Protein AF-R6ECS2-F1 (afdb_monomer)

Nearest PDB structures (foldseek):
  2rn7-assembly1_A  TM=4.736E-01  e=1.716E+00  Shigella flexneri

Secondary structure (DSSP, 8-state):
--HHHHHHHHHHHHH-S-HHHHHHHHHHHTTS-HHHHHHHHHHTT-------S-------S-------------

Solvent-accessible surface area (backbone atoms only — not comparable to full-atom values): 4968 Å² total; per-residue (Å²): 134,56,79,65,57,55,54,49,51,48,51,52,47,71,71,41,91,49,51,79,62,44,42,52,55,51,12,64,74,68,76,48,52,50,67,56,51,49,48,54,26,47,79,69,71,68,57,75,71,79,84,85,65,80,91,76,89,81,81,81,79,75,93,79,74,84,81,84,78,80,86,73,87,133

Foldseek 3Di:
DDPVLLVVLLVCLQPDPDNVVSLVVSCVVVVHDSVVSLVSCVVVVNDDDPPPDDDDDDDPDDPPDDDDPPDDDD

Structure (mmCIF, N/CA/C/O backbone):
data_AF-R6ECS2-F1
#
_entry.id   AF-R6ECS2-F1
#
loop_
_atom_site.group_PDB
_atom_site.id
_atom_site.type_symbol
_atom_site.label_atom_id
_atom_site.label_alt_id
_atom_site.label_comp_id
_atom_site.label_asym_id
_atom_site.label_entity_id
_atom_site.label_seq_id
_atom_site.pdbx_PDB_ins_code
_atom_site.Cartn_x
_atom_site.Cartn_y
_atom_site.Cartn_z
_atom_site.occupancy
_atom_site.B_iso_or_equiv
_atom_site.auth_seq_id
_atom_site.auth_comp_id
_atom_site.auth_asym_id
_atom_site.auth_atom_id
_atom_site.pdbx_PDB_model_num
ATOM 1 N N . MET A 1 1 ? -4.599 -15.812 0.622 1.00 64.38 1 MET A N 1
ATOM 2 C CA . MET A 1 1 ? -3.269 -15.188 0.760 1.00 64.38 1 MET A CA 1
ATOM 3 C C . MET A 1 1 ? -2.626 -15.713 2.029 1.00 64.38 1 MET A C 1
ATOM 5 O O . MET A 1 1 ? -3.346 -15.850 3.015 1.00 64.38 1 MET A O 1
ATOM 9 N N . ASN A 1 2 ? -1.346 -16.094 2.015 1.00 80.75 2 ASN A N 1
ATOM 10 C CA . ASN A 1 2 ? -0.709 -16.596 3.232 1.00 80.75 2 ASN A CA 1
ATOM 11 C C . ASN A 1 2 ? -0.308 -15.435 4.144 1.00 80.7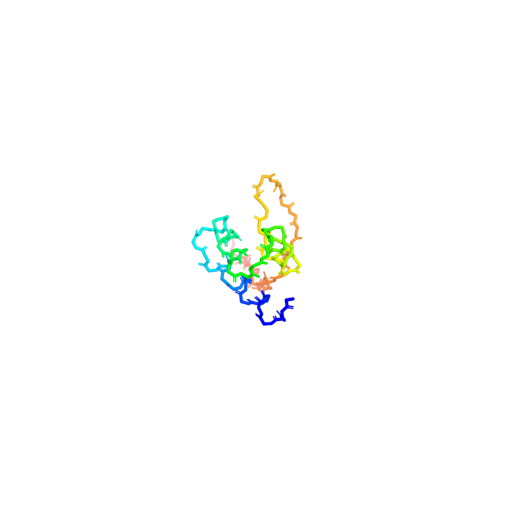5 2 ASN A C 1
ATOM 13 O O . ASN A 1 2 ? -0.014 -14.331 3.696 1.00 80.75 2 ASN A O 1
ATOM 17 N N . ARG A 1 3 ? -0.232 -15.707 5.450 1.00 76.44 3 ARG A N 1
ATOM 18 C CA . ARG A 1 3 ? 0.119 -14.701 6.466 1.00 76.44 3 ARG A CA 1
ATOM 19 C C . ARG A 1 3 ? 1.517 -14.093 6.264 1.00 76.44 3 ARG A C 1
ATOM 21 O O . ARG A 1 3 ? 1.758 -12.970 6.691 1.00 76.44 3 ARG A O 1
ATOM 28 N N . ASN A 1 4 ? 2.425 -14.828 5.620 1.00 82.38 4 ASN A N 1
ATOM 29 C CA . ASN A 1 4 ? 3.759 -14.336 5.260 1.00 82.38 4 ASN A CA 1
ATOM 30 C C . ASN A 1 4 ? 3.691 -13.318 4.111 1.00 82.38 4 ASN A C 1
ATOM 32 O O . ASN A 1 4 ? 4.301 -12.257 4.211 1.00 82.38 4 ASN A O 1
ATOM 36 N N . ASP A 1 5 ? 2.871 -13.596 3.094 1.00 84.56 5 ASP A N 1
ATOM 37 C CA . ASP A 1 5 ? 2.659 -12.715 1.940 1.00 84.56 5 ASP A CA 1
ATOM 38 C C . ASP A 1 5 ? 2.090 -11.358 2.385 1.00 84.56 5 ASP A C 1
ATOM 40 O O . ASP A 1 5 ? 2.538 -10.305 1.937 1.00 84.56 5 ASP A O 1
ATOM 44 N N . GLU A 1 6 ? 1.152 -11.363 3.339 1.00 86.12 6 GLU A N 1
ATOM 45 C CA . GLU A 1 6 ? 0.581 -10.134 3.908 1.00 86.12 6 GLU A CA 1
ATOM 46 C C . GLU A 1 6 ? 1.643 -9.258 4.592 1.00 86.12 6 GLU A C 1
ATOM 48 O O . GLU A 1 6 ? 1.677 -8.040 4.401 1.00 86.12 6 GLU A O 1
ATOM 53 N N . MET A 1 7 ? 2.543 -9.862 5.372 1.00 88.50 7 MET A N 1
ATOM 54 C CA . MET A 1 7 ? 3.608 -9.124 6.059 1.00 88.50 7 MET A CA 1
ATOM 55 C C . MET A 1 7 ? 4.655 -8.586 5.079 1.00 88.50 7 MET A C 1
ATOM 57 O O . MET A 1 7 ? 5.173 -7.481 5.274 1.00 88.50 7 MET A O 1
ATOM 61 N N . ASP A 1 8 ? 4.929 -9.323 4.001 1.00 91.12 8 ASP A N 1
ATOM 62 C CA . ASP A 1 8 ? 5.811 -8.875 2.928 1.00 91.12 8 ASP A CA 1
ATOM 63 C C . ASP A 1 8 ? 5.208 -7.717 2.133 1.00 91.12 8 ASP A C 1
ATOM 65 O O . ASP A 1 8 ? 5.914 -6.742 1.859 1.00 91.12 8 ASP A O 1
ATOM 69 N N . ILE A 1 9 ? 3.908 -7.758 1.832 1.00 90.31 9 ILE A N 1
ATOM 70 C CA . ILE A 1 9 ? 3.159 -6.640 1.235 1.00 90.31 9 ILE A CA 1
ATOM 71 C C . ILE A 1 9 ? 3.299 -5.387 2.096 1.00 90.31 9 ILE A C 1
ATOM 73 O O . ILE A 1 9 ? 3.656 -4.317 1.595 1.00 90.31 9 ILE A O 1
ATOM 77 N N . VAL A 1 10 ? 3.077 -5.521 3.406 1.00 90.00 10 VAL A N 1
ATOM 78 C CA . VAL A 1 10 ? 3.160 -4.406 4.354 1.00 90.00 10 VAL A CA 1
ATOM 79 C C . VAL A 1 10 ? 4.573 -3.820 4.407 1.00 90.00 10 VAL A C 1
ATOM 81 O O . VAL A 1 10 ? 4.729 -2.597 4.370 1.00 90.00 10 VAL A O 1
ATOM 84 N N . ARG A 1 11 ? 5.611 -4.662 4.471 1.00 91.56 11 ARG A N 1
ATOM 85 C CA . ARG A 1 11 ? 7.011 -4.211 4.476 1.00 91.56 11 ARG A CA 1
ATOM 86 C C . ARG A 1 11 ? 7.369 -3.481 3.181 1.00 91.56 11 ARG A C 1
ATOM 88 O O . ARG A 1 11 ? 7.838 -2.346 3.244 1.00 91.56 11 ARG A O 1
ATOM 95 N N . ASN A 1 12 ? 7.074 -4.086 2.029 1.00 90.31 12 ASN A N 1
ATOM 96 C CA . ASN A 1 12 ? 7.350 -3.496 0.718 1.00 90.31 12 ASN A CA 1
ATOM 97 C C . ASN A 1 12 ? 6.640 -2.150 0.542 1.00 90.31 12 ASN A C 1
ATOM 99 O O . ASN A 1 12 ? 7.241 -1.189 0.070 1.00 90.31 12 ASN A O 1
ATOM 103 N N . TYR A 1 13 ? 5.382 -2.045 0.972 1.00 90.38 13 TYR A N 1
ATOM 104 C CA . TYR A 1 13 ? 4.638 -0.790 0.906 1.00 90.38 13 TYR A CA 1
ATOM 105 C C . TYR A 1 13 ? 5.230 0.308 1.809 1.00 90.38 13 TYR A C 1
ATOM 107 O O . TYR A 1 13 ? 5.244 1.474 1.417 1.00 90.38 13 TYR A O 1
ATOM 115 N N . ARG A 1 14 ? 5.759 -0.030 2.999 1.00 86.75 14 ARG A N 1
ATOM 116 C CA . ARG A 1 14 ? 6.415 0.949 3.897 1.00 86.75 14 ARG A CA 1
ATOM 117 C C . ARG A 1 14 ? 7.740 1.467 3.363 1.00 86.75 14 ARG A C 1
ATOM 119 O O . ARG A 1 14 ? 8.067 2.627 3.601 1.00 86.75 14 ARG A O 1
ATOM 126 N N . GLU A 1 15 ? 8.509 0.600 2.721 1.00 88.44 15 GLU A N 1
ATOM 127 C CA . GLU A 1 15 ? 9.839 0.923 2.199 1.00 88.44 15 GLU A CA 1
ATOM 128 C C . GLU A 1 15 ? 9.776 1.576 0.811 1.00 88.44 15 GLU A C 1
ATOM 130 O O . GLU A 1 15 ? 10.729 2.227 0.379 1.00 88.44 15 GLU A O 1
ATOM 135 N N . ALA A 1 16 ? 8.640 1.456 0.119 1.00 87.62 16 ALA A N 1
ATOM 136 C CA . ALA A 1 16 ? 8.459 2.012 -1.208 1.00 87.62 16 ALA A CA 1
ATOM 137 C C . ALA A 1 16 ? 8.564 3.543 -1.230 1.00 87.62 16 ALA A C 1
ATOM 139 O O . ALA A 1 16 ? 7.848 4.272 -0.541 1.00 87.62 16 ALA A O 1
ATOM 140 N N . LYS A 1 17 ? 9.395 4.043 -2.150 1.00 87.12 17 LYS A N 1
ATOM 141 C CA . LYS A 1 17 ? 9.524 5.477 -2.448 1.00 87.12 17 LYS A CA 1
ATOM 142 C C . LYS A 1 17 ? 8.221 6.086 -2.987 1.00 87.12 17 LYS A C 1
ATOM 144 O O . LYS A 1 17 ? 7.966 7.270 -2.773 1.00 87.12 17 LYS A O 1
ATOM 149 N N . TYR A 1 18 ? 7.402 5.286 -3.677 1.00 87.81 18 TYR A N 1
ATOM 150 C CA . TYR A 1 18 ? 6.149 5.712 -4.310 1.00 87.81 18 TYR A CA 1
ATOM 151 C C . TYR A 1 18 ? 4.984 4.777 -3.932 1.00 87.81 18 TYR A C 1
ATOM 153 O O . TYR A 1 18 ? 4.669 3.863 -4.694 1.00 87.81 18 TYR A O 1
ATOM 161 N N . PRO A 1 19 ? 4.305 5.013 -2.792 1.00 84.62 19 PRO A N 1
ATOM 162 C CA . PRO A 1 19 ? 3.299 4.091 -2.252 1.00 84.62 19 PRO A CA 1
ATOM 163 C C . PRO A 1 19 ? 2.130 3.806 -3.206 1.00 84.62 19 PRO A C 1
ATOM 165 O O . PRO A 1 19 ? 1.780 2.653 -3.424 1.00 84.62 19 PRO A O 1
ATOM 168 N N . LYS A 1 20 ? 1.593 4.837 -3.874 1.00 86.31 20 LYS A N 1
ATOM 169 C CA . LYS A 1 20 ? 0.491 4.674 -4.843 1.00 86.31 20 LYS A CA 1
ATOM 170 C C . LYS A 1 20 ? 0.845 3.790 -6.038 1.00 86.31 20 LYS A C 1
ATOM 172 O O . LYS A 1 20 ? -0.003 3.056 -6.530 1.00 86.31 20 LYS A O 1
ATOM 177 N N . SER A 1 21 ? 2.074 3.894 -6.539 1.00 89.12 21 SER A N 1
ATOM 178 C CA . SER A 1 21 ? 2.531 3.038 -7.638 1.00 89.12 21 SER A CA 1
ATOM 179 C C . SER A 1 21 ? 2.811 1.623 -7.137 1.00 89.12 21 SER A C 1
ATOM 181 O O . SER A 1 21 ? 2.523 0.661 -7.841 1.00 89.12 21 SER A O 1
ATOM 183 N N . GLN A 1 22 ? 3.310 1.503 -5.902 1.00 90.62 22 GLN A N 1
ATOM 184 C CA . GLN A 1 22 ? 3.589 0.225 -5.260 1.00 90.62 22 GLN A CA 1
ATOM 185 C C . GLN A 1 22 ? 2.330 -0.633 -5.097 1.00 90.62 22 GLN A C 1
ATOM 187 O O . GLN A 1 22 ? 2.410 -1.840 -5.276 1.00 90.62 22 GLN A O 1
ATOM 192 N N . GLU A 1 23 ? 1.172 -0.031 -4.815 1.00 91.69 23 GLU A N 1
ATOM 193 C CA . GLU A 1 23 ? -0.108 -0.753 -4.719 1.00 91.69 23 GLU A CA 1
ATOM 194 C C . GLU A 1 23 ? -0.420 -1.564 -5.983 1.00 91.69 23 GLU A C 1
ATOM 196 O O . GLU A 1 23 ? -0.803 -2.725 -5.883 1.00 91.69 23 GLU A O 1
ATOM 201 N N . ARG A 1 24 ? -0.204 -0.977 -7.169 1.00 92.81 24 ARG A N 1
ATOM 202 C CA . ARG A 1 24 ? -0.426 -1.658 -8.456 1.00 92.81 24 ARG A CA 1
ATOM 203 C C . ARG A 1 24 ? 0.578 -2.780 -8.689 1.00 92.81 24 ARG A C 1
ATOM 205 O O . ARG A 1 24 ? 0.184 -3.875 -9.049 1.00 92.81 24 ARG A O 1
ATOM 212 N N . ILE A 1 25 ? 1.855 -2.521 -8.410 1.00 92.81 25 ILE A N 1
ATOM 213 C CA . ILE A 1 25 ? 2.921 -3.522 -8.566 1.00 92.81 25 ILE A CA 1
ATOM 214 C C . ILE A 1 25 ? 2.673 -4.726 -7.650 1.00 92.81 25 ILE A C 1
ATOM 216 O O . ILE A 1 25 ? 2.870 -5.865 -8.057 1.00 92.81 25 ILE A O 1
ATOM 220 N N . LEU A 1 26 ? 2.237 -4.482 -6.411 1.00 92.31 26 LEU A N 1
ATOM 221 C CA . LEU A 1 26 ? 1.900 -5.544 -5.466 1.00 92.31 26 LEU A CA 1
ATOM 222 C C . LEU A 1 26 ? 0.656 -6.316 -5.921 1.00 92.31 26 LEU A C 1
ATOM 224 O O . LEU A 1 26 ? 0.665 -7.539 -5.857 1.00 92.31 26 LEU A O 1
ATOM 228 N N . ALA A 1 27 ? -0.372 -5.634 -6.423 1.00 93.06 27 ALA A N 1
ATOM 229 C CA . ALA A 1 27 ? -1.557 -6.290 -6.973 1.00 93.06 27 ALA A CA 1
ATOM 230 C C . ALA A 1 27 ? -1.194 -7.237 -8.134 1.00 93.06 27 ALA A C 1
ATOM 232 O O . ALA A 1 27 ? -1.579 -8.406 -8.121 1.00 93.06 27 ALA A O 1
ATOM 233 N N . ASP A 1 28 ? -0.353 -6.771 -9.063 1.00 93.25 28 ASP A N 1
ATOM 234 C CA . ASP A 1 28 ? 0.135 -7.575 -10.188 1.00 93.25 28 ASP A CA 1
ATOM 235 C C . ASP A 1 28 ? 0.989 -8.767 -9.718 1.00 93.25 28 ASP A C 1
ATOM 237 O O . ASP A 1 28 ? 0.830 -9.883 -10.211 1.00 93.25 28 ASP A O 1
ATOM 241 N N . LEU A 1 29 ? 1.880 -8.555 -8.740 1.00 92.25 29 LEU A N 1
ATOM 242 C CA . LEU A 1 29 ? 2.775 -9.593 -8.210 1.00 92.25 29 LEU A CA 1
ATOM 243 C C . LEU A 1 29 ? 2.012 -10.727 -7.516 1.00 92.25 29 LEU A C 1
ATOM 245 O O . LEU A 1 29 ? 2.392 -11.891 -7.627 1.00 92.25 29 LEU A O 1
ATOM 249 N N . TYR A 1 30 ? 0.957 -10.378 -6.785 1.00 89.75 30 TYR A N 1
ATOM 250 C CA . TYR A 1 30 ? 0.173 -11.320 -5.995 1.00 89.75 30 TYR A CA 1
ATOM 251 C C . TYR A 1 30 ? -1.104 -11.800 -6.696 1.00 89.75 30 TYR A C 1
ATOM 253 O O . TYR A 1 30 ? -1.884 -12.538 -6.090 1.00 89.75 30 TYR A O 1
ATOM 261 N N . LEU A 1 31 ? -1.294 -11.427 -7.968 1.00 91.38 31 LEU A N 1
ATOM 262 C CA . LEU A 1 31 ? -2.452 -11.792 -8.789 1.00 91.38 31 LEU A CA 1
ATOM 263 C C . LEU A 1 31 ? -3.788 -11.466 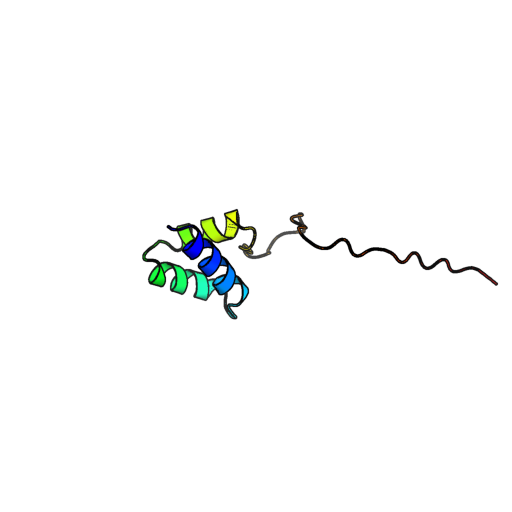-8.096 1.00 91.38 31 LEU A C 1
ATOM 265 O O . LEU A 1 31 ? -4.720 -12.270 -8.111 1.00 91.38 31 LEU A O 1
ATOM 269 N N . CYS A 1 32 ? -3.867 -10.297 -7.462 1.00 90.94 32 CYS A N 1
ATOM 270 C CA . CYS A 1 32 ? -5.053 -9.825 -6.749 1.00 90.94 32 CYS A CA 1
ATOM 271 C C . CYS A 1 32 ? -5.423 -8.403 -7.175 1.00 90.94 32 CYS A C 1
ATOM 273 O O . CYS A 1 32 ? -4.702 -7.758 -7.937 1.00 90.94 32 CYS A O 1
ATOM 275 N N . GLU A 1 33 ? -6.551 -7.889 -6.688 1.00 92.75 33 GLU A N 1
ATOM 276 C CA . GLU A 1 33 ? -6.923 -6.513 -6.986 1.00 92.75 33 GLU A CA 1
ATOM 277 C C . GLU A 1 33 ? -6.146 -5.522 -6.111 1.00 92.75 33 GLU A C 1
ATOM 279 O O . GLU A 1 33 ? -5.688 -5.820 -5.005 1.00 92.75 33 GLU A O 1
ATOM 284 N N . VAL A 1 34 ? -6.042 -4.278 -6.586 1.00 91.25 34 VAL A N 1
ATOM 285 C CA . VAL A 1 34 ? -5.485 -3.176 -5.787 1.00 91.25 34 VAL A CA 1
ATOM 286 C C . VAL A 1 34 ? -6.306 -2.956 -4.510 1.00 91.25 34 VAL A C 1
ATOM 288 O O . VAL A 1 34 ? -5.736 -2.637 -3.468 1.00 91.25 34 VAL A O 1
ATOM 291 N N . SER A 1 35 ? -7.624 -3.166 -4.571 1.00 90.94 35 SER A N 1
ATOM 292 C CA . SER A 1 35 ? -8.553 -3.160 -3.432 1.00 90.94 35 SER A CA 1
ATOM 293 C C . SER A 1 35 ? -8.100 -4.106 -2.321 1.00 90.94 35 SER A C 1
ATOM 295 O O . SER A 1 35 ? -8.053 -3.698 -1.161 1.00 90.94 35 SER A O 1
ATOM 297 N N . ASP A 1 36 ? -7.707 -5.331 -2.675 1.00 91.12 36 ASP A N 1
ATOM 298 C CA . ASP A 1 36 ? -7.280 -6.354 -1.716 1.00 91.12 36 ASP A CA 1
ATOM 299 C C . ASP A 1 36 ? -5.981 -5.941 -1.014 1.00 91.12 36 ASP A C 1
ATOM 301 O O . ASP A 1 36 ? -5.864 -6.020 0.212 1.00 91.12 36 ASP A O 1
ATOM 305 N N . ILE A 1 37 ? -5.017 -5.414 -1.779 1.00 91.94 37 ILE A N 1
ATOM 306 C CA . ILE A 1 37 ? -3.767 -4.872 -1.231 1.00 91.94 37 ILE A CA 1
ATOM 307 C C . ILE A 1 37 ? -4.061 -3.720 -0.266 1.00 91.94 37 ILE A C 1
ATOM 309 O O . ILE A 1 37 ? -3.515 -3.681 0.838 1.00 91.94 37 ILE A O 1
ATOM 313 N N . GLN A 1 38 ? -4.939 -2.789 -0.645 1.00 90.62 38 GLN A N 1
ATOM 314 C CA . GLN A 1 38 ? -5.338 -1.684 0.228 1.00 90.62 38 GLN A CA 1
ATO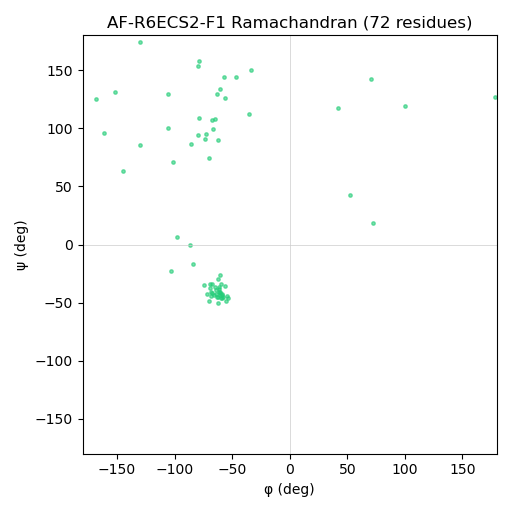M 315 C C . GLN A 1 38 ? -5.984 -2.197 1.514 1.00 90.62 38 GLN A C 1
ATOM 317 O O . GLN A 1 38 ? -5.665 -1.697 2.592 1.00 90.62 38 GLN A O 1
ATOM 322 N N . GLU A 1 39 ? -6.835 -3.216 1.431 1.00 90.62 39 GLU A N 1
ATOM 323 C CA . GLU A 1 39 ? -7.481 -3.804 2.597 1.00 90.62 39 GLU A CA 1
ATOM 324 C C . GLU A 1 39 ? -6.462 -4.431 3.558 1.00 90.62 39 GLU A C 1
ATOM 326 O O . GLU A 1 39 ? -6.503 -4.159 4.759 1.00 90.62 39 GLU A O 1
ATOM 331 N N . ILE A 1 40 ? -5.486 -5.186 3.043 1.00 89.81 40 ILE A N 1
ATOM 332 C CA . ILE A 1 40 ? -4.380 -5.748 3.836 1.00 89.81 40 ILE A CA 1
ATOM 333 C C . ILE A 1 40 ? -3.598 -4.628 4.529 1.00 89.81 40 ILE A C 1
ATOM 335 O O . ILE A 1 40 ? -3.313 -4.702 5.729 1.00 89.81 40 ILE A O 1
ATOM 339 N N . LEU A 1 41 ? -3.281 -3.555 3.804 1.00 89.94 41 LEU A N 1
ATOM 340 C CA . LEU A 1 41 ? -2.547 -2.416 4.349 1.00 89.94 41 LEU A CA 1
ATOM 341 C C . LEU A 1 41 ? -3.363 -1.639 5.399 1.00 89.94 41 LEU A C 1
ATOM 343 O O . LEU A 1 41 ? -2.778 -1.133 6.361 1.00 89.94 41 LEU A O 1
ATOM 347 N N . ILE A 1 42 ? -4.689 -1.540 5.247 1.00 90.06 42 ILE A N 1
ATOM 348 C CA . ILE A 1 42 ? -5.606 -0.916 6.216 1.00 90.06 42 ILE A CA 1
ATOM 349 C C . ILE A 1 42 ? -5.720 -1.777 7.473 1.00 90.06 42 ILE A C 1
ATOM 351 O O . ILE A 1 42 ? -5.544 -1.255 8.574 1.00 90.06 42 ILE A O 1
ATOM 355 N N . ARG A 1 43 ? -5.948 -3.091 7.331 1.00 86.62 43 ARG A N 1
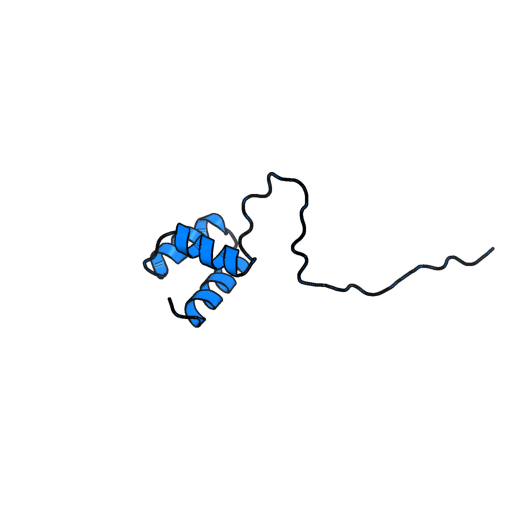ATOM 356 C CA . ARG A 1 43 ? -6.019 -4.039 8.458 1.00 86.62 43 ARG A CA 1
ATOM 357 C C . ARG A 1 43 ? -4.741 -4.010 9.301 1.00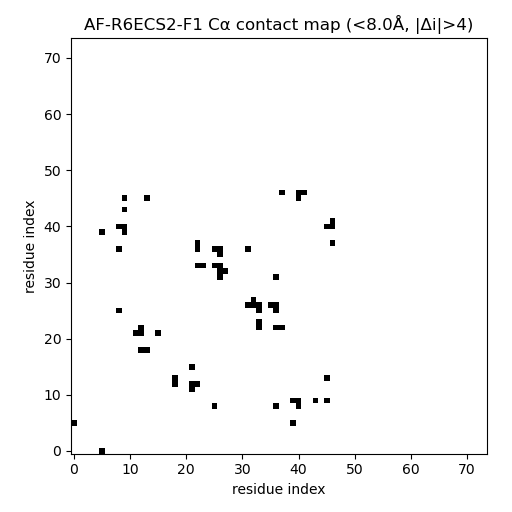 86.62 43 ARG A C 1
ATOM 359 O O . ARG A 1 43 ? -4.810 -4.109 10.522 1.00 86.62 43 ARG A O 1
ATOM 366 N N . ASN A 1 44 ? -3.587 -3.815 8.659 1.00 86.25 44 ASN A N 1
ATOM 367 C CA . ASN A 1 44 ? -2.286 -3.684 9.322 1.00 86.25 44 ASN A CA 1
ATOM 368 C C . ASN A 1 44 ? -1.946 -2.245 9.774 1.00 86.25 44 ASN A C 1
ATOM 370 O O . ASN A 1 44 ? -0.885 -2.017 10.354 1.00 86.25 44 ASN A O 1
ATOM 374 N N . GLY A 1 45 ? -2.821 -1.262 9.529 1.00 85.81 45 GLY A N 1
ATOM 375 C CA . GLY A 1 45 ? -2.663 0.125 9.987 1.00 85.81 45 GLY A CA 1
ATOM 376 C C . GLY A 1 45 ? -1.577 0.932 9.265 1.00 85.81 45 GLY A C 1
ATOM 377 O O . GLY A 1 45 ? -1.111 1.947 9.781 1.00 85.81 45 GLY A O 1
ATOM 378 N N . VAL A 1 46 ? -1.147 0.488 8.084 1.00 86.56 46 VAL A N 1
ATOM 379 C CA . VAL A 1 46 ? -0.034 1.082 7.325 1.00 86.56 46 VAL A CA 1
ATOM 380 C C . VAL A 1 46 ? -0.523 1.932 6.150 1.00 86.56 46 VAL A C 1
ATOM 382 O O . VAL A 1 46 ? 0.174 2.844 5.695 1.00 86.56 46 VAL A O 1
ATOM 385 N N . TYR A 1 47 ? -1.741 1.683 5.677 1.00 83.94 47 TYR A N 1
ATOM 386 C CA . TYR A 1 47 ? -2.331 2.437 4.581 1.00 83.94 47 TYR A CA 1
ATOM 387 C C . TYR A 1 47 ? -2.622 3.893 4.974 1.00 83.94 47 TYR A C 1
ATOM 389 O O . TYR A 1 47 ? -3.556 4.196 5.716 1.00 83.94 47 TYR A O 1
ATOM 397 N N . ARG A 1 48 ? -1.827 4.829 4.447 1.00 71.19 48 ARG A N 1
ATOM 398 C CA . ARG A 1 48 ? -2.105 6.267 4.539 1.00 71.19 48 ARG A CA 1
ATOM 399 C C . ARG A 1 48 ? -3.020 6.692 3.398 1.00 71.19 48 ARG A C 1
ATOM 401 O O . ARG A 1 48 ? -2.556 7.176 2.367 1.00 71.19 48 ARG A O 1
ATOM 408 N N . GLN A 1 49 ? -4.324 6.553 3.614 1.00 62.88 49 GLN A N 1
ATOM 409 C CA . GLN A 1 49 ? -5.323 7.176 2.753 1.00 62.88 49 GLN A CA 1
ATOM 410 C C . GLN A 1 49 ? -5.043 8.687 2.728 1.00 62.88 49 GLN A C 1
ATOM 412 O O . GLN A 1 49 ? -4.844 9.291 3.783 1.00 62.88 49 GLN A O 1
ATOM 417 N N . ASN A 1 50 ? -4.900 9.255 1.524 1.00 53.06 50 ASN A N 1
ATOM 418 C CA . ASN A 1 50 ? -4.428 10.624 1.283 1.00 53.06 50 ASN A CA 1
ATOM 419 C C . ASN A 1 50 ? -4.923 11.589 2.372 1.00 53.06 50 ASN A C 1
ATOM 421 O O . ASN A 1 50 ? -6.119 11.858 2.461 1.00 53.06 50 ASN A O 1
ATOM 425 N N . ALA A 1 51 ? -4.007 12.105 3.195 1.00 48.38 51 ALA A N 1
ATOM 426 C CA . ALA A 1 51 ? -4.322 13.013 4.290 1.00 48.38 51 ALA A CA 1
ATOM 427 C C . ALA A 1 51 ? -4.761 14.391 3.754 1.00 48.38 51 ALA A C 1
ATOM 429 O O . ALA A 1 51 ? -4.023 15.369 3.816 1.00 48.38 51 ALA A O 1
ATOM 430 N N . LYS A 1 52 ? -5.982 14.480 3.221 1.00 47.81 52 LYS A N 1
ATOM 431 C CA . LYS A 1 52 ? -6.777 15.710 3.179 1.00 47.81 52 LYS A CA 1
ATOM 432 C C . LYS A 1 52 ? -7.808 15.616 4.298 1.00 47.81 52 LYS A C 1
ATOM 434 O O . LYS A 1 52 ? -8.988 15.403 4.061 1.00 47.81 52 LYS A O 1
ATOM 439 N N . GLY A 1 53 ? -7.349 15.718 5.537 1.00 40.69 53 GLY A N 1
ATOM 440 C CA . GLY A 1 53 ? -8.244 15.623 6.678 1.00 40.69 53 GLY A CA 1
ATOM 441 C C . GLY A 1 53 ? -7.490 15.729 7.986 1.00 40.69 53 GLY A C 1
ATOM 442 O O . GLY A 1 53 ? -6.508 15.031 8.202 1.00 40.69 53 GLY A O 1
ATOM 443 N N . LYS A 1 54 ? -7.954 16.659 8.814 1.00 41.44 54 LYS A N 1
ATOM 444 C CA . LYS A 1 54 ? -7.596 16.918 10.208 1.00 41.44 54 LYS A CA 1
ATOM 445 C C . LYS A 1 54 ? -7.236 15.663 11.011 1.00 41.44 54 LYS A C 1
ATOM 447 O O . LYS A 1 54 ? -7.777 14.588 10.787 1.00 41.44 54 LYS A O 1
ATOM 452 N N . GLY A 1 55 ? -6.356 15.864 11.992 1.00 45.81 55 GLY A N 1
ATOM 453 C CA . GLY A 1 55 ? -5.875 14.833 12.902 1.00 45.81 55 GLY A CA 1
ATOM 454 C C . GLY A 1 55 ? -6.969 13.940 13.491 1.00 45.81 55 GLY A C 1
ATOM 455 O O . GLY A 1 55 ? -8.065 14.386 13.814 1.00 45.81 55 GLY A O 1
ATOM 456 N N . GLY A 1 56 ? -6.613 12.675 13.667 1.00 39.72 56 GLY A N 1
ATOM 457 C CA . GLY A 1 56 ? -7.415 11.659 14.328 1.00 39.72 56 GLY A CA 1
ATOM 458 C C . GLY A 1 56 ? -6.528 10.448 14.576 1.00 39.72 56 GLY A C 1
ATOM 459 O O . GLY A 1 56 ? -5.831 9.986 13.681 1.00 39.72 56 GLY A O 1
ATOM 460 N N . ALA A 1 57 ? -6.462 10.033 15.830 1.00 52.06 57 ALA A N 1
ATOM 461 C CA . ALA A 1 57 ? -5.493 9.112 16.389 1.00 52.06 57 ALA A CA 1
ATOM 462 C C . ALA A 1 57 ? -5.481 7.706 15.761 1.00 52.06 57 ALA A C 1
ATOM 464 O O . ALA A 1 57 ? -6.498 7.030 15.708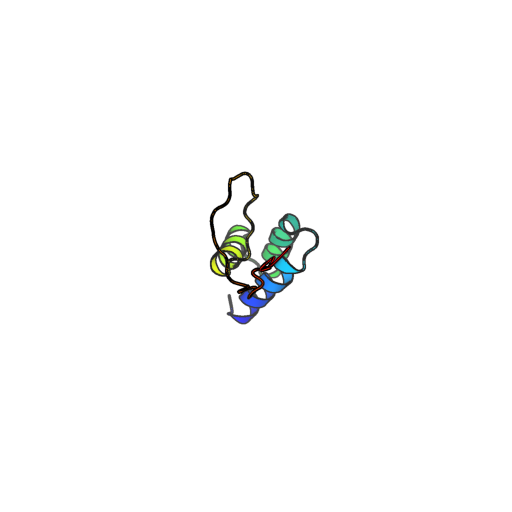 1.00 52.06 57 ALA A O 1
ATOM 465 N N . ALA A 1 58 ? -4.276 7.222 15.459 1.00 43.19 58 ALA A N 1
ATOM 466 C CA . ALA A 1 58 ? -3.891 5.821 15.634 1.00 43.19 58 ALA A CA 1
ATOM 467 C C . ALA A 1 58 ? -2.412 5.794 16.049 1.00 43.19 58 ALA A C 1
ATOM 469 O O . ALA A 1 58 ? -1.517 5.379 15.317 1.00 43.19 58 ALA A O 1
ATOM 470 N N . GLY A 1 59 ? -2.144 6.377 17.221 1.00 44.69 59 GLY A N 1
ATOM 471 C CA . GLY A 1 59 ? -0.836 6.346 17.857 1.00 44.69 59 GLY A CA 1
ATOM 472 C C . GLY A 1 59 ? -0.555 4.963 18.433 1.00 44.69 59 GLY A C 1
ATOM 473 O O . GLY A 1 59 ? -0.844 4.721 19.600 1.00 44.69 59 GLY A O 1
ATOM 474 N N . TYR A 1 60 ? 0.061 4.090 17.640 1.00 52.84 60 TYR A N 1
ATOM 475 C CA . TYR A 1 60 ? 0.790 2.932 18.152 1.00 52.84 60 TYR A CA 1
ATOM 476 C C . TYR A 1 60 ? 2.296 3.207 18.015 1.00 52.84 60 TYR A C 1
ATOM 478 O O . TYR A 1 60 ? 2.872 3.114 16.936 1.00 52.84 60 TYR A O 1
ATOM 486 N N . GLY A 1 61 ? 2.911 3.602 19.139 1.00 48.44 61 GLY A N 1
ATOM 487 C CA . GLY A 1 61 ? 4.327 3.979 19.279 1.00 48.44 61 GLY A CA 1
ATOM 488 C C . GLY A 1 61 ? 4.499 5.504 19.278 1.00 48.44 61 GLY A C 1
ATOM 489 O O . GLY A 1 61 ? 4.151 6.172 18.321 1.00 48.44 61 GLY A O 1
ATOM 490 N N . ILE A 1 62 ? 5.013 6.184 20.303 1.00 52.53 62 ILE A N 1
ATOM 491 C CA . ILE A 1 62 ? 6.064 5.849 21.263 1.00 52.53 62 ILE A CA 1
ATOM 492 C C . ILE A 1 62 ? 5.748 6.626 22.555 1.00 52.53 62 ILE A C 1
ATOM 494 O O . ILE A 1 62 ? 5.559 7.843 22.513 1.00 52.53 62 ILE A O 1
ATOM 498 N N . LYS A 1 63 ? 5.754 5.966 23.723 1.00 54.16 63 LYS A N 1
ATOM 499 C CA . LYS A 1 63 ? 5.886 6.660 25.016 1.00 54.16 63 LYS A CA 1
ATOM 500 C C . LYS A 1 63 ? 7.253 7.359 25.049 1.00 54.16 63 LYS A C 1
ATOM 502 O 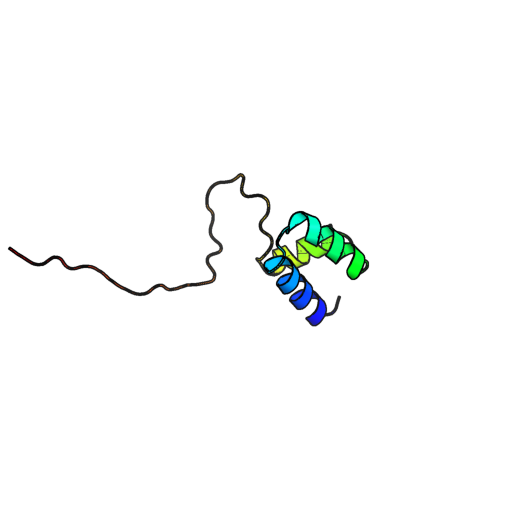O . LYS A 1 63 ? 8.234 6.770 25.494 1.00 54.16 63 LYS A O 1
ATOM 507 N N . ARG A 1 64 ? 7.353 8.613 24.593 1.00 50.84 64 ARG A N 1
ATOM 508 C CA . ARG A 1 64 ? 8.526 9.455 24.887 1.00 50.84 64 ARG A CA 1
ATOM 509 C C . ARG A 1 64 ? 8.360 10.007 26.295 1.00 50.84 64 ARG A C 1
ATOM 511 O O . ARG A 1 64 ? 7.675 10.998 26.532 1.00 50.84 64 ARG A O 1
ATOM 518 N N . GLY A 1 65 ? 8.951 9.283 27.238 1.00 47.91 65 GLY A N 1
ATOM 519 C CA . GLY A 1 65 ? 9.053 9.690 28.626 1.00 47.91 65 GLY A CA 1
ATOM 520 C C . GLY 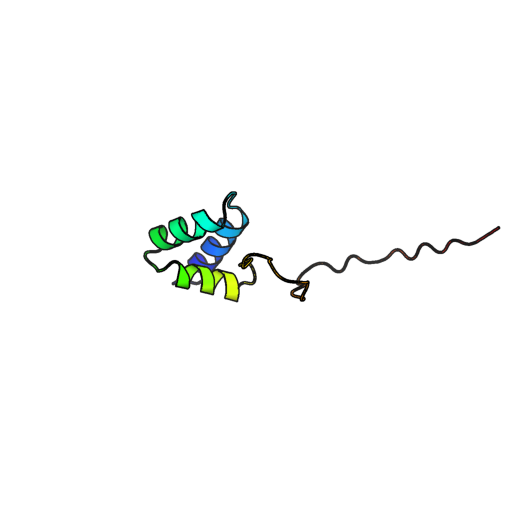A 1 65 ? 9.757 11.040 28.798 1.00 47.91 65 GLY A C 1
ATOM 521 O O . GLY A 1 65 ? 10.704 11.367 28.092 1.00 47.91 65 GLY A O 1
ATOM 522 N N . LYS A 1 66 ? 9.251 11.777 29.794 1.00 53.53 66 LYS A N 1
ATOM 523 C CA . LYS A 1 66 ? 9.899 12.773 30.664 1.00 53.53 66 LYS A CA 1
ATOM 524 C C . LYS A 1 66 ? 10.877 13.777 30.033 1.00 53.53 66 LYS A C 1
ATOM 526 O O . LYS A 1 66 ? 12.031 13.448 29.797 1.00 53.53 66 LYS A O 1
ATOM 531 N N . ARG A 1 67 ? 10.515 15.067 30.124 1.00 52.72 67 ARG A N 1
ATOM 532 C CA . ARG A 1 67 ? 11.292 16.038 30.931 1.00 52.72 67 ARG A CA 1
ATOM 533 C C . ARG A 1 67 ? 10.462 17.292 31.246 1.00 52.72 67 ARG A C 1
ATOM 535 O O . ARG A 1 67 ? 10.420 18.230 30.459 1.00 52.72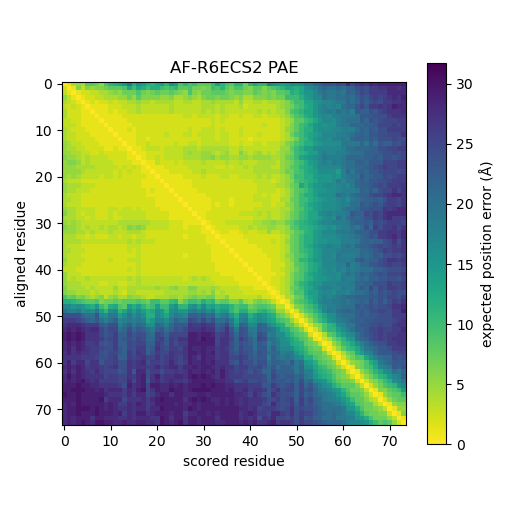 67 ARG A O 1
ATOM 542 N N . LYS A 1 68 ? 9.829 17.346 32.428 1.00 52.72 68 LYS A N 1
ATOM 543 C CA . LYS A 1 68 ? 9.435 18.635 33.023 1.00 52.72 68 LYS A CA 1
ATOM 544 C C . LYS A 1 68 ? 10.731 19.387 33.329 1.00 52.72 68 LYS A C 1
ATOM 546 O O . LYS A 1 68 ? 11.465 18.996 34.234 1.00 52.72 68 LYS A O 1
ATOM 551 N N . ARG A 1 69 ? 11.046 20.439 32.571 1.00 56.28 69 ARG A N 1
ATOM 552 C CA . ARG A 1 69 ? 12.054 21.416 32.995 1.00 56.28 69 ARG A CA 1
ATOM 553 C C . ARG A 1 69 ? 11.436 22.244 34.119 1.00 56.28 69 ARG A C 1
ATOM 555 O O . ARG A 1 69 ? 10.699 23.188 33.873 1.00 56.28 69 ARG A O 1
ATOM 562 N N . LYS A 1 70 ? 11.716 21.841 35.357 1.00 52.47 70 LYS A N 1
ATOM 563 C CA . LYS A 1 70 ? 11.564 22.684 36.542 1.00 52.47 70 LYS A CA 1
ATOM 564 C C . LYS A 1 70 ? 12.605 23.807 36.390 1.00 52.47 70 LYS A C 1
ATOM 566 O O . LYS A 1 70 ? 13.787 23.548 36.591 1.00 52.47 70 LYS A O 1
ATOM 571 N N . ARG A 1 71 ? 12.214 25.006 35.941 1.00 46.75 71 ARG A N 1
ATOM 572 C CA . ARG A 1 71 ? 13.043 26.206 36.157 1.00 46.75 71 ARG A CA 1
ATOM 573 C C . ARG A 1 71 ? 12.783 26.636 37.593 1.00 46.75 71 ARG A C 1
ATOM 575 O O . ARG A 1 71 ? 11.675 27.039 37.921 1.00 46.75 71 ARG A O 1
ATOM 582 N N . VAL A 1 72 ? 13.785 26.435 38.435 1.00 52.25 72 VAL A N 1
ATOM 583 C CA . VAL A 1 72 ? 13.872 26.977 39.788 1.00 52.25 72 VAL A CA 1
ATOM 584 C C . VAL A 1 72 ? 14.903 28.102 39.739 1.00 52.25 72 VAL A C 1
ATOM 586 O O . VAL A 1 72 ? 15.998 27.863 39.231 1.00 52.25 72 VAL A O 1
ATOM 589 N N . SER A 1 73 ? 14.496 29.259 40.277 1.00 42.84 73 SER A N 1
ATOM 590 C CA . SER A 1 73 ? 15.292 30.409 40.761 1.00 42.84 73 SER A CA 1
ATOM 591 C C . SER A 1 73 ? 16.003 31.258 39.695 1.00 42.84 73 SER A C 1
ATOM 593 O O . SER A 1 73 ? 16.432 30.738 38.671 1.00 42.84 73 SER A O 1
ATOM 595 N N . VAL A 1 74 ? 16.099 32.587 39.821 1.00 45.00 74 VAL A N 1
ATOM 596 C CA . VAL A 1 74 ? 16.337 33.446 41.003 1.00 45.00 74 VAL A CA 1
ATOM 597 C C . VAL A 1 74 ? 15.372 34.629 41.029 1.00 45.00 74 VAL A C 1
ATOM 599 O O . VAL A 1 74 ? 15.056 35.129 39.926 1.00 45.00 74 VAL A O 1
#

Sequence (74 aa):
MNRNDEMDIVRNYREAKYPKSQERILADLYLCEVSDIQEILIRNGVYRQNAKGKGGAAGYGIKRGKRKRKRVSV

pLDDT: mean 74.4, std 19.27, range [39.72, 93.25]

Mean predicted aligned error: 12.87 Å

Radius of gyration: 18.63 Å; Cα contacts (8 Å, |Δi|>4): 33; chains: 1; bounding box: 25×50×51 Å